Protein AF-A0A5C8SR69-F1 (afdb_monomer_lite)

Secondary structure (DSSP, 8-state):
-HHHHHHHHHHHHHHHHHHHS-SSSPEEHHHHHHHHHHHHHHHHHHTT---SHHHHHHHHHHHHHHH--EEEEETTEEEE--GGG-S---

Foldseek 3Di:
DLVVLVVVLLVVLVVVLLVPFAQPWWDALVVSLVVSVVVSVVVCVVSVHDSDSVVSLVSVVVCCVPQVQWDDPDPRTIHGDDVVNDDDRD

pLDDT: mean 78.45, std 9.75, range [44.09, 90.62]

Radius of gyration: 12.97 Å; chains: 1; bounding box: 33×22×34 Å

Sequence (90 aa):
MRTVKARGFWRRVIQDMREILPEQEALHVSDITLRIGADLVQEAGEHVQVWIVETVRGAIDERMYRNRYFVTEGGDRYRKRRAEDGGVAG

Structure (mmCIF, N/CA/C/O backbone):
data_AF-A0A5C8SR69-F1
#
_entry.id   AF-A0A5C8SR69-F1
#
loop_
_atom_site.group_PDB
_atom_site.id
_atom_site.type_symbol
_atom_site.label_atom_id
_atom_site.label_alt_id
_atom_site.label_comp_id
_atom_site.label_asym_id
_atom_site.label_entity_id
_atom_site.label_seq_id
_atom_site.pdbx_PDB_ins_code
_atom_site.Cartn_x
_atom_site.Cartn_y
_atom_site.Cartn_z
_atom_site.occupancy
_atom_site.B_iso_or_equiv
_atom_site.auth_seq_id
_atom_site.auth_comp_id
_atom_site.auth_asym_id
_atom_site.auth_atom_id
_atom_site.pdbx_PDB_model_num
ATOM 1 N N . MET A 1 1 ? -19.051 -13.324 9.448 1.00 57.31 1 MET A N 1
ATOM 2 C CA . MET A 1 1 ? -19.244 -12.080 8.656 1.00 57.31 1 MET A CA 1
ATOM 3 C C . MET A 1 1 ? -18.068 -11.090 8.689 1.00 57.31 1 MET A C 1
ATOM 5 O O . MET A 1 1 ? -17.942 -10.332 7.737 1.00 57.31 1 MET A O 1
ATOM 9 N N . ARG A 1 2 ? -17.179 -11.082 9.700 1.00 55.34 2 ARG A N 1
ATOM 10 C CA . ARG A 1 2 ? -16.029 -10.144 9.755 1.00 55.34 2 ARG A CA 1
ATOM 11 C C . ARG A 1 2 ? -15.013 -10.311 8.610 1.00 55.34 2 ARG A C 1
ATOM 13 O O . ARG A 1 2 ? -14.552 -9.320 8.062 1.00 55.34 2 ARG A O 1
ATOM 20 N N . THR A 1 3 ? -14.756 -11.541 8.169 1.00 57.09 3 THR A N 1
ATOM 21 C CA . THR A 1 3 ? -13.797 -11.853 7.090 1.00 57.09 3 THR A CA 1
ATOM 22 C C . THR A 1 3 ? -14.175 -11.240 5.735 1.00 57.09 3 THR A C 1
ATOM 24 O O . THR A 1 3 ? -13.307 -10.848 4.963 1.00 57.09 3 THR A O 1
ATOM 27 N N . VAL A 1 4 ? -15.477 -11.114 5.445 1.00 60.03 4 VAL A N 1
ATOM 28 C CA . VAL A 1 4 ? -15.969 -10.503 4.196 1.00 60.03 4 VAL A CA 1
ATOM 29 C C . VAL A 1 4 ? -15.755 -8.988 4.210 1.00 60.03 4 VAL A C 1
ATOM 31 O O . VAL A 1 4 ? -15.358 -8.428 3.192 1.00 60.03 4 VAL A O 1
ATOM 34 N N . LYS A 1 5 ? -15.940 -8.342 5.372 1.00 62.78 5 LYS A N 1
ATOM 35 C CA . LYS A 1 5 ? -15.677 -6.906 5.553 1.00 62.78 5 LYS A CA 1
ATOM 36 C C . LYS A 1 5 ? -14.191 -6.582 5.372 1.00 62.78 5 LYS A C 1
ATOM 38 O O . LYS A 1 5 ? -13.864 -5.711 4.579 1.00 62.78 5 LYS A O 1
ATOM 43 N N . ALA A 1 6 ? -13.304 -7.371 5.986 1.00 70.56 6 ALA A N 1
ATOM 44 C CA . ALA A 1 6 ? -11.857 -7.230 5.806 1.00 70.56 6 ALA A CA 1
ATOM 45 C C . ALA A 1 6 ? -11.425 -7.399 4.336 1.00 70.56 6 ALA A C 1
ATOM 47 O O . ALA A 1 6 ? -10.605 -6.638 3.833 1.00 70.56 6 ALA A O 1
ATOM 48 N N . ARG A 1 7 ? -12.017 -8.354 3.603 1.00 76.81 7 ARG A N 1
ATOM 49 C CA . ARG A 1 7 ? -11.738 -8.531 2.167 1.00 76.81 7 ARG A CA 1
ATOM 50 C C . ARG A 1 7 ? -12.187 -7.331 1.325 1.00 76.81 7 ARG A C 1
ATOM 52 O O . ARG A 1 7 ? -11.511 -7.001 0.353 1.00 76.81 7 ARG A O 1
ATOM 59 N N . GLY A 1 8 ? -13.330 -6.729 1.658 1.00 80.88 8 GLY A N 1
ATOM 60 C CA . GLY A 1 8 ? -13.832 -5.518 1.003 1.00 80.88 8 GLY A CA 1
ATOM 61 C C . GLY A 1 8 ? -12.908 -4.325 1.236 1.00 80.88 8 GLY A C 1
ATOM 62 O O . GLY A 1 8 ? -12.477 -3.704 0.269 1.00 80.88 8 GLY A O 1
ATOM 63 N N . PHE A 1 9 ? -12.527 -4.106 2.495 1.00 82.62 9 PHE A N 1
ATOM 64 C CA . PHE A 1 9 ? -11.557 -3.093 2.904 1.00 82.62 9 PHE A CA 1
ATOM 65 C C . PHE A 1 9 ? -10.248 -3.207 2.115 1.00 82.62 9 PHE A C 1
ATOM 67 O O . PHE A 1 9 ? -9.899 -2.312 1.353 1.00 82.62 9 PHE A O 1
ATOM 74 N N .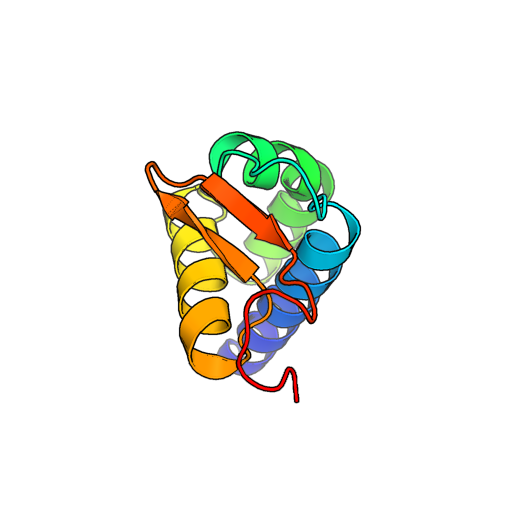 TRP A 1 10 ? -9.576 -4.362 2.171 1.00 82.31 10 TRP A N 1
ATOM 75 C CA . TRP A 1 10 ? -8.301 -4.553 1.471 1.00 82.31 10 TRP A CA 1
ATOM 76 C C . TRP A 1 10 ? -8.420 -4.451 -0.053 1.00 82.31 10 TRP A C 1
ATOM 78 O O . TRP A 1 10 ? -7.454 -4.105 -0.722 1.00 82.31 10 TRP A O 1
ATOM 88 N N . ARG A 1 11 ? -9.591 -4.732 -0.639 1.00 83.19 11 ARG A N 1
ATOM 89 C CA . ARG A 1 11 ? -9.806 -4.488 -2.071 1.00 83.19 11 ARG A CA 1
ATOM 90 C C . ARG A 1 11 ? -9.788 -2.992 -2.388 1.00 83.19 11 ARG A C 1
ATOM 92 O O . ARG A 1 11 ? -9.175 -2.630 -3.387 1.00 83.19 11 ARG A O 1
ATOM 99 N N . ARG A 1 12 ? -10.437 -2.169 -1.561 1.00 82.81 12 ARG A N 1
ATOM 100 C CA . ARG A 1 12 ? -10.455 -0.710 -1.709 1.00 82.81 12 ARG A CA 1
ATOM 101 C C . ARG A 1 12 ? -9.063 -0.120 -1.512 1.00 82.81 12 ARG A C 1
ATOM 103 O O . ARG A 1 12 ? -8.582 0.554 -2.406 1.00 82.81 12 ARG A O 1
ATOM 110 N N . VAL A 1 13 ? -8.365 -0.518 -0.444 1.00 82.81 13 VAL A N 1
ATOM 111 C CA . VAL A 1 13 ? -6.965 -0.123 -0.193 1.00 82.81 13 VAL A CA 1
ATOM 112 C C . VAL A 1 13 ? -6.103 -0.349 -1.439 1.00 82.81 13 VAL A C 1
ATOM 114 O O . VAL A 1 13 ? -5.370 0.531 -1.869 1.00 82.81 13 VAL A O 1
ATOM 117 N N . ILE A 1 14 ? -6.227 -1.515 -2.079 1.00 84.06 14 ILE A N 1
ATOM 118 C CA . ILE A 1 14 ? -5.463 -1.840 -3.291 1.00 84.06 14 ILE A CA 1
ATOM 119 C C . ILE A 1 14 ? -5.869 -0.984 -4.499 1.00 84.06 14 ILE A C 1
ATOM 121 O O . ILE A 1 14 ? -5.025 -0.725 -5.356 1.00 84.06 14 ILE A O 1
ATOM 125 N N . GLN A 1 1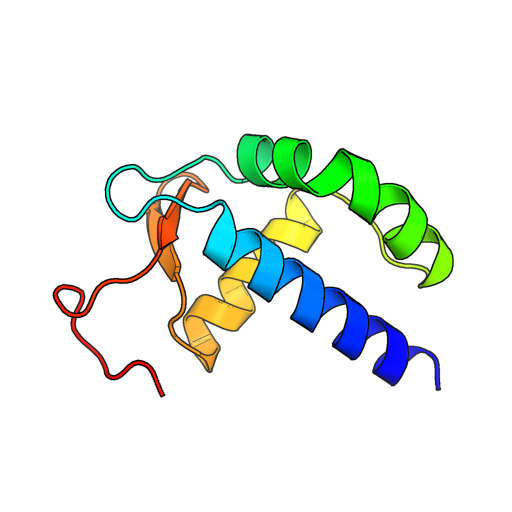5 ? -7.131 -0.563 -4.603 1.00 84.38 15 GLN A N 1
ATOM 126 C CA . GLN A 1 15 ? -7.567 0.373 -5.641 1.00 84.38 15 GLN A CA 1
ATOM 127 C C . GLN A 1 15 ? -6.947 1.753 -5.419 1.00 84.38 15 GLN A C 1
ATOM 129 O O . GLN A 1 15 ? -6.258 2.226 -6.318 1.00 84.38 15 GLN A O 1
ATOM 134 N N . ASP A 1 16 ? -7.074 2.309 -4.215 1.00 84.19 16 ASP A N 1
ATOM 135 C CA . ASP A 1 16 ? -6.511 3.616 -3.851 1.00 84.19 16 ASP A CA 1
ATOM 136 C C . ASP A 1 16 ? -4.989 3.630 -4.086 1.00 84.19 16 ASP A C 1
ATOM 138 O O . ASP A 1 16 ? -4.416 4.551 -4.668 1.00 84.19 16 ASP A O 1
ATOM 142 N N . MET A 1 17 ? -4.318 2.529 -3.741 1.00 83.94 17 MET A N 1
ATOM 143 C CA . MET A 1 17 ? -2.900 2.334 -4.029 1.00 83.94 17 MET A CA 1
ATOM 144 C C . MET A 1 17 ? -2.561 2.346 -5.521 1.00 83.94 17 MET A C 1
ATOM 146 O O . MET A 1 17 ? -1.515 2.870 -5.893 1.00 83.94 17 MET A O 1
ATOM 150 N N . ARG A 1 18 ? -3.402 1.776 -6.395 1.00 83.25 18 ARG A N 1
ATOM 151 C CA . ARG A 1 18 ? -3.184 1.841 -7.855 1.00 83.25 18 ARG A CA 1
ATOM 152 C C . ARG A 1 18 ? -3.350 3.256 -8.400 1.00 83.25 18 ARG A C 1
ATOM 154 O O . ARG A 1 18 ? -2.765 3.539 -9.443 1.00 83.25 18 ARG A O 1
ATOM 161 N N . GLU A 1 19 ? 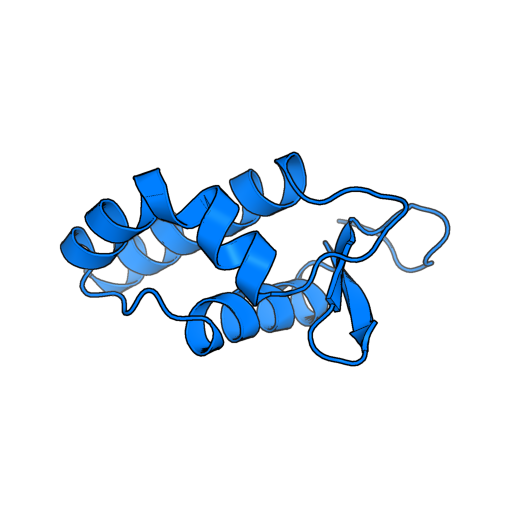-4.139 4.097 -7.741 1.00 85.12 19 GLU A N 1
ATOM 162 C CA . GLU A 1 19 ? -4.341 5.493 -8.135 1.00 85.12 19 GLU A CA 1
ATOM 163 C C . GLU A 1 19 ? -3.171 6.383 -7.704 1.00 85.12 19 GLU A C 1
ATOM 165 O O . GLU A 1 19 ? -2.770 7.265 -8.460 1.00 85.12 19 GLU A O 1
ATOM 170 N N . ILE A 1 20 ? -2.578 6.124 -6.533 1.00 83.00 20 ILE A N 1
ATOM 171 C CA . ILE A 1 20 ? -1.461 6.933 -6.018 1.00 83.00 20 ILE A CA 1
ATOM 172 C C . ILE A 1 20 ? -0.074 6.445 -6.452 1.00 83.00 20 ILE A C 1
ATOM 174 O O . ILE A 1 20 ? 0.892 7.211 -6.386 1.00 83.00 20 ILE A O 1
ATOM 178 N N . LEU A 1 21 ? 0.059 5.170 -6.839 1.00 84.62 21 LEU A N 1
ATOM 179 C CA . LEU A 1 21 ? 1.345 4.612 -7.234 1.00 84.62 21 LEU A CA 1
ATOM 180 C C . LEU A 1 21 ? 1.716 5.084 -8.642 1.00 84.62 21 LEU A C 1
ATOM 182 O O . LEU A 1 21 ? 1.000 4.785 -9.603 1.00 84.62 21 LEU A O 1
ATOM 186 N N . PRO A 1 22 ? 2.863 5.760 -8.798 1.00 81.31 22 PRO A N 1
ATOM 187 C CA . PRO A 1 22 ? 3.342 6.167 -10.106 1.00 81.31 22 PRO A CA 1
ATOM 188 C C . PRO A 1 22 ? 3.766 4.948 -10.938 1.00 81.31 22 PRO A C 1
ATOM 190 O O . PRO A 1 22 ? 4.102 3.872 -10.433 1.00 81.31 22 PRO A O 1
ATOM 193 N N . GLU A 1 23 ? 3.771 5.135 -12.254 1.00 83.50 23 GLU A N 1
ATOM 194 C CA . GLU A 1 23 ? 4.204 4.111 -13.209 1.00 83.50 23 GLU A CA 1
ATOM 195 C C . GLU A 1 23 ? 5.726 4.099 -13.398 1.00 83.50 23 GLU A C 1
ATOM 197 O O . GLU A 1 23 ? 6.268 3.076 -13.810 1.00 83.50 23 GLU A O 1
ATOM 202 N N . GLN A 1 24 ? 6.415 5.221 -13.145 1.00 80.19 24 GLN A N 1
ATOM 203 C CA . GLN A 1 24 ? 7.857 5.417 -13.386 1.00 80.19 24 GLN A CA 1
ATOM 204 C C . GLN A 1 24 ? 8.746 5.169 -12.173 1.00 80.19 24 GLN A C 1
ATOM 206 O O . GLN A 1 24 ? 9.756 4.495 -12.319 1.00 80.19 24 GLN A O 1
ATOM 211 N N . GLU A 1 25 ? 8.384 5.674 -10.998 1.00 85.19 25 GLU A N 1
ATOM 212 C CA . GLU A 1 25 ? 9.274 5.658 -9.836 1.00 85.19 25 GLU A CA 1
ATOM 213 C C . GLU A 1 25 ? 8.704 4.787 -8.719 1.00 85.19 25 GLU A C 1
ATOM 215 O O . GLU A 1 25 ? 7.630 5.068 -8.203 1.00 85.19 25 GLU A O 1
ATOM 220 N N . ALA A 1 26 ? 9.404 3.734 -8.298 1.00 88.06 26 ALA A N 1
ATOM 221 C CA . ALA A 1 26 ? 8.908 2.931 -7.188 1.00 88.06 26 ALA A CA 1
ATOM 222 C C . ALA A 1 26 ? 8.902 3.728 -5.874 1.00 88.06 26 ALA A C 1
ATOM 224 O O . ALA A 1 26 ? 9.928 4.279 -5.468 1.00 88.06 26 ALA A O 1
ATOM 225 N N . LEU A 1 27 ? 7.755 3.752 -5.193 1.00 89.00 27 LEU A N 1
ATOM 226 C CA . LEU A 1 27 ? 7.591 4.353 -3.870 1.00 89.00 27 LEU A CA 1
ATOM 227 C C . LEU A 1 27 ? 7.862 3.323 -2.783 1.00 89.00 27 LEU A C 1
ATOM 229 O O . LEU A 1 27 ? 7.502 2.153 -2.922 1.00 89.00 27 LEU A O 1
ATOM 233 N N . HIS A 1 28 ? 8.467 3.763 -1.682 1.00 90.62 28 HIS A N 1
ATOM 234 C CA . HIS A 1 28 ? 8.677 2.898 -0.532 1.00 90.62 28 HIS A CA 1
ATOM 235 C C . HIS A 1 28 ? 7.343 2.609 0.168 1.00 90.62 28 HIS A C 1
ATOM 237 O O . HIS A 1 28 ? 6.486 3.487 0.288 1.00 90.62 28 HIS A O 1
ATOM 243 N N . VAL A 1 29 ? 7.164 1.390 0.678 1.00 87.44 29 VAL A N 1
ATOM 244 C CA . VAL A 1 29 ? 5.937 0.971 1.375 1.00 87.44 29 VAL A CA 1
ATOM 245 C C . VAL A 1 29 ? 5.559 1.881 2.542 1.00 87.44 29 VAL A C 1
ATOM 247 O O . VAL A 1 29 ? 4.375 2.109 2.780 1.00 87.44 29 VAL A O 1
ATOM 250 N N . SER A 1 30 ? 6.541 2.462 3.232 1.00 86.81 30 SER A N 1
ATOM 251 C CA . SER A 1 30 ? 6.291 3.447 4.290 1.00 86.81 30 SER A CA 1
ATOM 252 C C . SER A 1 30 ? 5.617 4.706 3.744 1.00 86.81 30 SER A C 1
ATOM 254 O O . SER A 1 30 ? 4.640 5.166 4.326 1.00 86.81 30 SER A O 1
ATOM 256 N N . ASP A 1 31 ? 6.069 5.217 2.597 1.00 87.69 31 ASP A N 1
ATOM 257 C CA . ASP A 1 31 ? 5.490 6.409 1.966 1.00 87.69 31 ASP A CA 1
ATOM 258 C C . ASP A 1 31 ? 4.080 6.128 1.446 1.00 87.69 31 ASP A C 1
ATOM 260 O O . ASP A 1 31 ? 3.177 6.949 1.600 1.00 87.69 31 ASP A O 1
ATOM 264 N N . ILE A 1 32 ? 3.873 4.937 0.877 1.00 85.06 32 ILE A N 1
ATOM 265 C CA . ILE A 1 32 ? 2.556 4.452 0.452 1.00 85.06 32 ILE A CA 1
ATOM 266 C C . ILE A 1 32 ? 1.609 4.403 1.657 1.00 85.06 32 ILE A C 1
ATOM 268 O O . ILE A 1 32 ? 0.522 4.972 1.605 1.00 85.06 32 ILE A O 1
ATOM 272 N N . THR A 1 33 ? 2.045 3.768 2.751 1.00 85.06 33 THR A N 1
ATOM 273 C CA . THR A 1 33 ? 1.271 3.601 3.992 1.00 85.06 33 THR A CA 1
ATOM 274 C C . THR A 1 33 ? 0.887 4.948 4.599 1.00 85.06 33 THR A C 1
ATOM 276 O O . THR A 1 33 ? -0.236 5.099 5.075 1.00 85.06 33 THR A O 1
ATOM 279 N N . LEU A 1 34 ? 1.791 5.930 4.565 1.00 85.00 34 LEU A N 1
ATOM 280 C CA . LEU A 1 34 ? 1.530 7.285 5.052 1.00 85.00 34 LEU A CA 1
ATOM 281 C C . LEU A 1 34 ? 0.547 8.041 4.151 1.00 85.00 34 LEU A C 1
ATOM 283 O O . LEU A 1 34 ? -0.381 8.664 4.661 1.00 85.00 34 LEU A O 1
ATOM 287 N N . ARG A 1 35 ? 0.718 7.966 2.824 1.00 83.69 35 ARG A N 1
ATOM 288 C CA . ARG A 1 35 ? -0.123 8.691 1.855 1.00 83.69 35 ARG A CA 1
ATOM 289 C C . ARG A 1 35 ? -1.581 8.256 1.876 1.00 83.69 35 ARG A C 1
ATOM 291 O O . ARG A 1 35 ? -2.454 9.103 1.756 1.00 83.69 35 ARG A O 1
ATOM 298 N N . ILE A 1 36 ? -1.835 6.959 2.021 1.00 78.38 36 ILE A N 1
ATOM 299 C CA . ILE A 1 36 ? -3.202 6.414 2.043 1.00 78.38 36 ILE A CA 1
ATOM 300 C C . ILE A 1 36 ? -3.749 6.293 3.478 1.00 78.38 36 ILE A C 1
ATOM 302 O O . ILE A 1 36 ? -4.951 6.172 3.691 1.00 78.38 36 ILE A O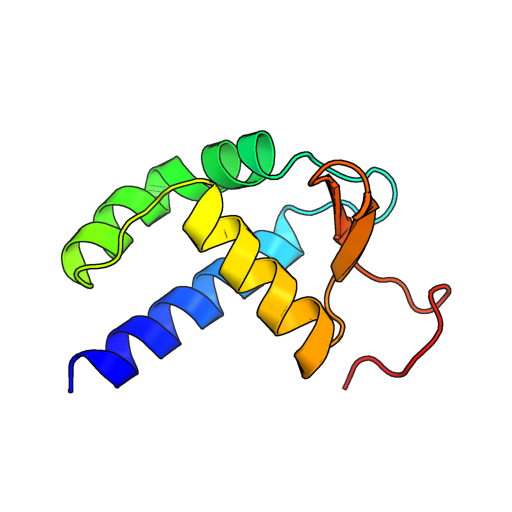 1
ATOM 306 N N . GLY A 1 37 ? -2.869 6.312 4.485 1.00 72.94 37 GLY A N 1
ATOM 307 C CA . GLY A 1 37 ? -3.210 5.989 5.869 1.00 72.94 37 GLY A CA 1
ATOM 308 C C . GLY A 1 37 ? -4.056 7.033 6.592 1.00 72.94 37 GLY A C 1
ATOM 309 O O . GLY A 1 37 ? -4.729 6.669 7.551 1.00 72.94 37 GLY A O 1
ATOM 310 N N . ALA A 1 38 ? -4.065 8.295 6.151 1.00 69.69 38 ALA A N 1
ATOM 311 C CA . ALA A 1 38 ? -4.838 9.341 6.825 1.00 69.69 38 ALA A CA 1
ATOM 312 C C . ALA A 1 38 ? -6.338 8.995 6.899 1.00 69.69 38 ALA A C 1
ATOM 314 O O . ALA A 1 38 ? -6.933 9.103 7.969 1.00 69.69 38 ALA A O 1
ATOM 315 N N . ASP A 1 39 ? -6.908 8.489 5.803 1.00 65.88 39 ASP A N 1
ATOM 316 C CA . ASP A 1 39 ? -8.317 8.083 5.739 1.00 65.88 39 ASP A CA 1
ATOM 317 C C . ASP A 1 39 ? -8.527 6.605 6.123 1.00 65.88 39 ASP A C 1
ATOM 319 O O . ASP A 1 39 ? -9.571 6.226 6.654 1.00 65.88 39 ASP A O 1
ATOM 323 N N . LEU A 1 40 ? -7.521 5.749 5.908 1.00 72.62 40 LEU A N 1
ATOM 324 C CA . LEU A 1 40 ? -7.671 4.295 6.043 1.00 72.62 40 LEU A CA 1
ATOM 325 C C . LEU A 1 40 ? -7.354 3.743 7.441 1.00 72.62 40 LEU A C 1
ATOM 327 O O . LEU A 1 40 ? -7.805 2.644 7.763 1.00 72.62 40 LEU A O 1
ATOM 331 N N . VAL A 1 41 ? -6.632 4.476 8.299 1.00 76.31 41 VAL A N 1
ATOM 332 C CA . VAL A 1 41 ? -6.343 4.045 9.686 1.00 76.31 41 VAL A CA 1
ATOM 333 C C . VAL A 1 41 ? -7.629 3.897 10.504 1.00 76.31 41 VAL A C 1
ATOM 335 O O . VAL A 1 41 ? -7.769 2.941 11.271 1.00 76.31 41 VAL A O 1
ATOM 338 N N . GLN A 1 42 ? -8.585 4.812 10.327 1.00 71.44 42 GLN A N 1
ATOM 339 C CA . GLN A 1 42 ? -9.858 4.770 11.044 1.00 71.44 42 GLN A CA 1
ATOM 340 C C . GLN A 1 42 ? -10.729 3.600 10.559 1.00 71.44 42 GLN A C 1
ATOM 342 O O . GLN A 1 42 ? -11.191 2.801 11.375 1.00 71.44 42 GLN A O 1
ATOM 347 N N . GLU A 1 43 ? -10.861 3.431 9.239 1.00 72.25 43 GLU A N 1
ATOM 348 C CA . GLU A 1 43 ? -11.605 2.324 8.614 1.00 72.25 43 GLU A CA 1
ATOM 349 C C . GLU A 1 43 ? -10.974 0.950 8.942 1.00 72.25 43 GLU A C 1
ATOM 351 O O . GLU A 1 43 ? -11.677 -0.031 9.206 1.00 72.25 43 GLU A O 1
ATOM 356 N N . ALA A 1 44 ? -9.639 0.869 9.032 1.00 75.00 44 ALA A N 1
ATOM 357 C CA . ALA A 1 44 ? -8.939 -0.333 9.489 1.00 75.00 44 ALA A CA 1
ATOM 358 C C . ALA A 1 44 ? -9.347 -0.719 10.920 1.00 75.00 44 ALA A C 1
ATOM 360 O O . ALA A 1 44 ? -9.632 -1.893 11.185 1.00 75.00 44 ALA A O 1
ATOM 361 N N . GLY A 1 45 ? -9.444 0.262 11.824 1.00 72.06 45 GLY A N 1
ATOM 362 C CA . GLY A 1 45 ? -9.916 0.065 13.196 1.00 72.06 45 GLY A CA 1
ATOM 363 C C . GLY A 1 45 ? -11.346 -0.484 13.261 1.00 72.06 45 GLY A C 1
ATOM 364 O O . GLY A 1 45 ? -11.608 -1.447 13.987 1.00 72.06 45 GLY A O 1
ATOM 365 N N . GLU A 1 46 ? -12.255 0.042 12.436 1.00 78.62 46 GLU A N 1
ATOM 366 C CA . GLU A 1 46 ? -13.646 -0.435 12.331 1.00 78.62 46 GLU A CA 1
ATOM 367 C C . GLU A 1 46 ? -13.749 -1.891 11.846 1.00 78.62 46 GLU A C 1
ATOM 369 O O . GLU A 1 46 ? -14.684 -2.630 12.185 1.00 78.62 46 GLU A O 1
ATOM 374 N N . HIS A 1 47 ? -12.764 -2.335 11.067 1.00 71.56 47 HIS A N 1
ATOM 375 C CA . HIS A 1 47 ? -12.667 -3.695 10.548 1.00 71.56 47 HIS A CA 1
ATOM 376 C C . HIS A 1 47 ? -11.762 -4.624 11.369 1.00 71.56 47 HIS A C 1
ATOM 378 O O . HIS A 1 47 ? -11.555 -5.777 10.968 1.00 71.56 47 HIS A O 1
ATOM 384 N N . VAL A 1 48 ? -11.275 -4.176 12.534 1.00 77.50 48 VAL A N 1
ATOM 385 C CA . VAL A 1 48 ? -10.336 -4.923 13.393 1.00 77.50 48 VAL A CA 1
ATOM 386 C C . VAL A 1 48 ? -9.092 -5.356 12.598 1.00 77.50 48 VAL A C 1
ATOM 388 O O . VAL A 1 48 ? -8.610 -6.482 12.717 1.00 77.50 48 VAL A O 1
ATOM 391 N N . GLN A 1 49 ? -8.625 -4.488 11.702 1.00 78.06 49 GLN A N 1
ATOM 392 C CA . GLN A 1 49 ? -7.401 -4.665 10.929 1.00 78.06 49 GLN A CA 1
ATOM 393 C C . GLN A 1 49 ? -6.285 -3.829 11.554 1.00 78.06 49 GLN A C 1
ATOM 395 O O . GLN A 1 49 ? -6.511 -2.715 12.020 1.00 78.06 49 GLN A O 1
ATOM 400 N N . VAL A 1 50 ? -5.065 -4.364 11.542 1.00 78.56 50 VAL A N 1
ATOM 401 C CA . VAL A 1 50 ? -3.879 -3.613 11.959 1.00 78.56 50 VAL A CA 1
ATOM 402 C C . VAL A 1 50 ? -3.367 -2.830 10.754 1.00 78.56 50 VAL A C 1
ATOM 404 O O . VAL A 1 50 ? -3.024 -3.429 9.733 1.00 78.56 50 VAL A O 1
ATOM 407 N N . TRP A 1 51 ? -3.320 -1.502 10.864 1.00 80.81 51 TRP A N 1
ATOM 408 C CA . TRP A 1 51 ? -2.757 -0.623 9.839 1.00 80.81 51 TRP A CA 1
ATOM 409 C C . TRP A 1 51 ? -1.281 -0.334 10.138 1.00 80.81 51 TRP A C 1
ATOM 411 O O . TRP A 1 51 ? -0.957 0.593 10.877 1.00 80.81 51 TRP A O 1
ATOM 421 N N . ILE A 1 52 ? -0.386 -1.163 9.598 1.00 81.88 52 ILE A N 1
ATOM 422 C CA . ILE A 1 52 ? 1.070 -1.024 9.729 1.00 81.88 52 ILE A CA 1
ATOM 423 C C . ILE A 1 52 ? 1.748 -1.371 8.403 1.00 81.88 52 ILE A C 1
ATOM 425 O O . ILE A 1 52 ? 1.163 -2.027 7.543 1.00 8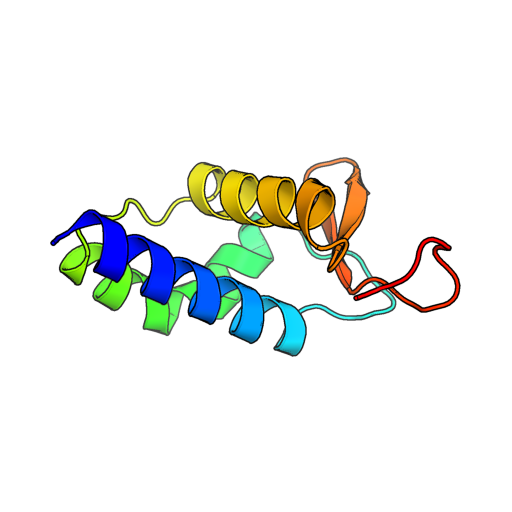1.88 52 ILE A O 1
ATOM 429 N N . VAL A 1 53 ? 3.013 -0.978 8.258 1.00 83.38 53 VAL A N 1
ATOM 430 C CA . VAL A 1 53 ? 3.810 -1.245 7.051 1.00 83.38 53 VAL A CA 1
ATOM 431 C C . VAL A 1 53 ? 3.791 -2.727 6.658 1.00 83.38 53 VAL A C 1
ATOM 433 O O . VAL A 1 53 ? 3.643 -3.042 5.482 1.00 83.38 53 VAL A O 1
ATOM 436 N N . GLU A 1 54 ? 3.877 -3.643 7.623 1.00 84.50 54 GLU A N 1
ATOM 437 C CA . GLU A 1 54 ? 3.896 -5.088 7.358 1.00 84.50 54 GLU A CA 1
ATOM 438 C C . GLU A 1 54 ? 2.584 -5.605 6.751 1.00 84.50 54 GLU A C 1
ATOM 440 O O . GLU A 1 54 ? 2.605 -6.442 5.847 1.00 84.50 54 GLU A O 1
ATOM 445 N N . THR A 1 55 ? 1.432 -5.096 7.200 1.00 84.50 55 THR A N 1
ATOM 446 C CA . THR A 1 55 ? 0.129 -5.524 6.669 1.00 84.50 55 THR A CA 1
ATOM 447 C C . THR A 1 55 ? -0.126 -4.936 5.288 1.00 84.50 55 THR A C 1
ATOM 449 O O . THR A 1 55 ? -0.615 -5.644 4.406 1.00 84.50 55 THR A O 1
ATOM 452 N N . VAL A 1 56 ? 0.282 -3.683 5.066 1.00 83.19 56 VAL A N 1
ATOM 453 C CA . VAL A 1 56 ? 0.242 -3.046 3.743 1.00 83.19 56 VAL A CA 1
ATOM 454 C C . VAL A 1 56 ? 1.154 -3.795 2.770 1.00 83.19 56 VAL A C 1
ATOM 456 O O . VAL A 1 56 ? 0.697 -4.190 1.698 1.00 83.19 56 VAL A O 1
ATOM 459 N N . ARG A 1 57 ? 2.397 -4.094 3.164 1.00 85.88 57 ARG A N 1
ATOM 460 C CA . ARG A 1 57 ? 3.334 -4.916 2.386 1.00 85.88 57 ARG A CA 1
ATOM 461 C C . ARG A 1 57 ? 2.716 -6.258 1.996 1.00 85.88 57 ARG A C 1
ATOM 463 O O . ARG A 1 57 ? 2.688 -6.599 0.817 1.00 85.88 57 ARG A O 1
ATOM 470 N N . GLY A 1 58 ? 2.165 -6.991 2.965 1.00 83.75 58 GLY A N 1
ATOM 471 C CA . GLY A 1 58 ? 1.531 -8.286 2.710 1.00 83.75 58 GLY A CA 1
ATOM 472 C C . GLY A 1 58 ? 0.368 -8.201 1.714 1.00 83.75 58 GLY A C 1
ATOM 473 O O . GLY A 1 58 ? 0.223 -9.074 0.854 1.00 83.75 58 GLY A O 1
ATOM 474 N N . ALA A 1 59 ? -0.432 -7.132 1.772 1.00 80.69 59 ALA A N 1
ATOM 475 C CA . ALA A 1 59 ? -1.518 -6.903 0.823 1.00 80.69 59 ALA A CA 1
ATOM 476 C C . ALA A 1 59 ? -1.007 -6.615 -0.601 1.00 80.69 59 ALA A C 1
ATOM 478 O O . ALA A 1 59 ? -1.581 -7.124 -1.572 1.00 80.69 59 ALA A O 1
ATOM 479 N N . ILE A 1 60 ? 0.074 -5.839 -0.735 1.00 80.06 60 ILE A N 1
ATOM 480 C CA . ILE A 1 60 ? 0.729 -5.578 -2.026 1.00 80.06 60 ILE A CA 1
ATOM 481 C C . ILE A 1 60 ? 1.291 -6.873 -2.602 1.00 80.06 60 ILE A C 1
ATOM 483 O O . ILE A 1 60 ? 1.006 -7.205 -3.756 1.00 80.06 60 ILE A O 1
ATOM 487 N N . ASP A 1 61 ? 2.046 -7.614 -1.794 1.00 82.38 61 ASP A N 1
ATOM 488 C CA . ASP A 1 61 ? 2.708 -8.847 -2.202 1.00 82.38 61 ASP A CA 1
ATOM 489 C C . ASP A 1 61 ? 1.668 -9.879 -2.672 1.00 82.38 61 ASP A C 1
ATOM 491 O O . ASP A 1 61 ? 1.789 -10.404 -3.782 1.00 82.38 61 ASP A O 1
ATOM 495 N N . GLU A 1 62 ? 0.567 -10.089 -1.930 1.00 79.19 62 GLU A N 1
ATOM 496 C CA . GLU A 1 62 ? -0.526 -10.980 -2.361 1.00 79.19 62 GLU A CA 1
ATOM 497 C C . GLU A 1 62 ? -1.057 -10.596 -3.756 1.00 79.19 62 GLU A C 1
ATOM 499 O O . GLU A 1 62 ? -1.329 -11.461 -4.599 1.00 79.19 62 GLU A O 1
ATOM 504 N N . ARG A 1 63 ? -1.193 -9.294 -4.028 1.00 73.62 63 ARG A N 1
ATOM 505 C CA . ARG A 1 63 ? -1.728 -8.784 -5.298 1.00 73.62 63 ARG A CA 1
ATOM 506 C C . ARG A 1 63 ? -0.717 -8.796 -6.430 1.00 73.62 63 ARG A C 1
ATOM 508 O O . ARG A 1 63 ? -1.144 -8.985 -7.570 1.00 73.62 63 ARG A O 1
ATOM 515 N N . MET A 1 64 ? 0.579 -8.675 -6.151 1.00 72.12 64 MET A N 1
ATOM 516 C CA . MET A 1 64 ? 1.622 -8.959 -7.139 1.00 72.12 64 MET A CA 1
ATOM 517 C C . MET A 1 64 ? 1.511 -10.402 -7.637 1.00 72.12 64 MET A C 1
ATOM 519 O O . MET A 1 64 ? 1.502 -10.623 -8.850 1.00 72.12 64 MET A O 1
ATOM 523 N N . TYR A 1 65 ? 1.324 -11.366 -6.728 1.00 71.25 65 TYR A N 1
ATOM 524 C CA . TYR A 1 65 ? 1.198 -12.781 -7.088 1.00 71.25 65 TYR A CA 1
ATOM 525 C C . TYR A 1 65 ? -0.128 -13.117 -7.781 1.00 71.25 65 TYR A C 1
ATOM 527 O O . TYR A 1 65 ? -0.128 -13.818 -8.793 1.00 71.25 65 TYR A O 1
ATOM 535 N N . ARG A 1 66 ? -1.263 -12.631 -7.260 1.00 75.00 66 ARG A N 1
ATOM 536 C CA . ARG A 1 66 ? -2.595 -13.027 -7.757 1.00 75.00 66 ARG A CA 1
ATOM 537 C C . ARG A 1 66 ? -3.080 -12.248 -8.971 1.00 75.00 66 ARG A C 1
ATOM 539 O O . ARG A 1 66 ? -3.737 -12.822 -9.830 1.00 75.00 66 ARG A O 1
ATOM 546 N N . ASN A 1 67 ? -2.824 -10.945 -9.005 1.00 74.56 67 ASN A N 1
ATOM 547 C CA . ASN A 1 67 ? -3.443 -10.025 -9.962 1.00 74.56 67 ASN A CA 1
ATOM 548 C C . ASN A 1 67 ? -2.423 -9.216 -10.759 1.00 74.56 67 ASN A C 1
ATOM 550 O O . ASN A 1 67 ? -2.809 -8.503 -11.681 1.00 74.56 67 ASN A O 1
ATOM 554 N N . ARG A 1 68 ? -1.131 -9.324 -10.420 1.00 80.00 68 ARG A N 1
ATOM 555 C CA . ARG A 1 68 ? -0.049 -8.680 -11.160 1.00 80.00 68 ARG A CA 1
ATOM 556 C C . ARG A 1 68 ? -0.234 -7.160 -11.274 1.00 80.00 68 ARG A C 1
ATOM 558 O O . ARG A 1 68 ? 0.151 -6.577 -12.273 1.00 80.00 68 ARG A O 1
ATOM 565 N N . TYR A 1 69 ? -0.806 -6.492 -10.269 1.00 80.56 69 TYR A N 1
ATOM 566 C CA . TYR A 1 69 ? -1.053 -5.039 -10.339 1.00 80.56 69 TYR A CA 1
ATOM 567 C C . TYR A 1 69 ? 0.191 -4.173 -10.133 1.00 80.56 69 TYR A C 1
ATOM 569 O O . TYR A 1 69 ? 0.243 -3.047 -10.630 1.00 80.56 69 TYR A O 1
ATOM 577 N N . PHE A 1 70 ? 1.181 -4.695 -9.416 1.00 84.50 70 PHE A N 1
ATOM 578 C CA . PHE A 1 70 ? 2.367 -3.952 -9.011 1.00 84.50 70 PHE A CA 1
ATOM 579 C C . PHE A 1 70 ? 3.633 -4.696 -9.414 1.00 84.50 70 PHE A C 1
ATOM 581 O O . PHE A 1 70 ? 3.612 -5.909 -9.649 1.00 84.50 70 PHE A O 1
ATOM 588 N N . VAL A 1 71 ? 4.722 -3.943 -9.486 1.00 85.81 71 VAL A N 1
ATOM 589 C CA . VAL A 1 71 ? 6.083 -4.447 -9.652 1.00 85.81 71 VAL A CA 1
ATOM 590 C C . VAL A 1 71 ? 6.890 -3.985 -8.447 1.00 85.81 71 VAL A C 1
ATOM 592 O O . VAL A 1 71 ? 6.742 -2.843 -8.006 1.00 85.81 71 VAL A O 1
ATOM 595 N N . THR A 1 72 ? 7.726 -4.876 -7.917 1.00 86.75 72 THR A N 1
ATOM 596 C CA . THR A 1 72 ? 8.725 -4.525 -6.907 1.00 86.75 72 THR A CA 1
ATOM 597 C C . THR A 1 72 ? 10.073 -4.280 -7.574 1.00 86.75 72 THR A C 1
ATOM 599 O O . THR A 1 72 ? 10.481 -5.042 -8.448 1.00 86.75 72 THR A O 1
ATOM 602 N N . GLU A 1 73 ? 10.765 -3.225 -7.150 1.00 85.88 73 GLU A N 1
ATOM 603 C CA . GLU A 1 73 ? 12.150 -2.933 -7.558 1.00 85.88 73 GLU A CA 1
ATOM 604 C C . GLU A 1 73 ? 13.163 -3.348 -6.473 1.00 85.88 73 GLU A C 1
ATOM 606 O O . GLU A 1 73 ? 14.346 -3.027 -6.554 1.00 85.88 73 GLU A O 1
ATOM 611 N N . GLY A 1 74 ? 12.707 -4.093 -5.458 1.00 83.00 74 GLY A N 1
ATOM 612 C CA . GLY A 1 74 ? 13.487 -4.434 -4.271 1.00 83.00 74 GLY A CA 1
ATOM 613 C C . GLY A 1 74 ? 13.411 -3.365 -3.176 1.00 83.00 74 GLY A C 1
ATOM 614 O O . GLY A 1 74 ? 12.895 -2.267 -3.380 1.00 83.00 74 GLY A O 1
ATOM 615 N N . GLY A 1 75 ? 13.884 -3.716 -1.975 1.00 84.94 75 GLY A N 1
ATOM 616 C CA . GLY A 1 75 ? 13.932 -2.801 -0.826 1.00 84.94 75 GLY A CA 1
ATOM 617 C C . GLY A 1 75 ? 12.569 -2.236 -0.415 1.00 84.94 75 GLY A C 1
ATOM 618 O O . GLY A 1 75 ? 12.480 -1.055 -0.104 1.00 84.94 75 GLY A O 1
ATOM 619 N N . ASP A 1 76 ? 11.510 -3.048 -0.489 1.00 88.81 76 ASP A N 1
ATOM 620 C CA . ASP A 1 76 ? 10.125 -2.659 -0.180 1.00 88.81 76 ASP A CA 1
ATOM 621 C C . ASP A 1 76 ? 9.612 -1.452 -0.989 1.00 88.81 76 ASP A C 1
ATOM 623 O O . ASP A 1 76 ? 8.749 -0.687 -0.544 1.00 88.81 76 ASP A O 1
ATOM 627 N N . ARG A 1 77 ? 10.141 -1.290 -2.209 1.00 88.62 77 ARG A N 1
ATOM 628 C CA . ARG A 1 77 ? 9.694 -0.290 -3.178 1.00 88.62 77 ARG A CA 1
ATOM 629 C C . ARG A 1 77 ? 8.776 -0.909 -4.218 1.00 88.62 77 ARG A C 1
ATOM 631 O O . ARG A 1 77 ? 9.075 -1.966 -4.785 1.00 88.62 77 ARG A O 1
ATOM 638 N N . TYR A 1 78 ? 7.685 -0.207 -4.498 1.00 89.19 78 TYR A N 1
ATOM 639 C CA . TYR A 1 78 ? 6.623 -0.654 -5.384 1.00 89.19 78 TYR A CA 1
ATOM 640 C C . TYR A 1 78 ? 6.239 0.433 -6.380 1.00 89.19 78 TYR A C 1
ATOM 642 O O . TYR A 1 78 ? 6.105 1.603 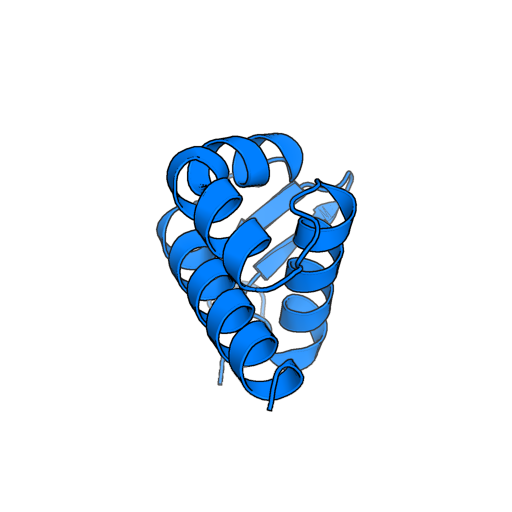-6.023 1.00 89.19 78 TYR A O 1
ATOM 650 N N . ARG A 1 79 ? 5.993 0.030 -7.624 1.00 89.69 79 ARG A N 1
ATOM 651 C CA . ARG A 1 79 ? 5.370 0.870 -8.651 1.00 89.69 79 ARG A CA 1
ATOM 652 C C . ARG A 1 79 ? 4.210 0.148 -9.313 1.00 89.69 79 ARG A C 1
ATOM 654 O O . ARG A 1 79 ? 4.068 -1.077 -9.219 1.00 89.69 79 ARG A O 1
ATOM 661 N N . LYS A 1 80 ? 3.384 0.913 -10.018 1.00 89.12 80 LYS A N 1
ATOM 662 C CA . LYS A 1 80 ? 2.322 0.356 -10.851 1.00 89.12 80 LYS A CA 1
ATOM 663 C C . LYS A 1 80 ? 2.934 -0.430 -12.016 1.00 89.12 80 LYS A C 1
ATOM 665 O O . LYS A 1 80 ? 3.916 0.002 -12.627 1.00 89.12 80 LYS A O 1
ATOM 670 N N . ARG A 1 81 ? 2.359 -1.600 -12.309 1.00 84.25 81 ARG A N 1
ATOM 671 C CA . ARG A 1 81 ? 2.759 -2.409 -13.466 1.00 84.25 81 ARG A CA 1
ATOM 672 C C . ARG A 1 81 ? 2.312 -1.747 -14.765 1.00 84.25 81 ARG A C 1
ATOM 674 O O . ARG A 1 81 ? 1.198 -1.225 -14.846 1.00 84.25 81 ARG A O 1
ATOM 681 N N . ARG A 1 82 ? 3.149 -1.857 -15.791 1.00 84.31 82 ARG A N 1
ATOM 682 C CA . ARG A 1 82 ? 2.878 -1.439 -17.167 1.00 84.31 82 ARG A CA 1
ATOM 683 C C . ARG A 1 82 ? 2.711 -2.632 -18.092 1.00 84.31 82 ARG A C 1
ATOM 685 O O . ARG A 1 82 ? 3.105 -3.750 -17.770 1.00 84.31 82 ARG A O 1
ATOM 692 N N . ALA A 1 83 ? 2.203 -2.368 -19.293 1.00 79.56 83 ALA A N 1
ATOM 693 C CA . ALA A 1 83 ? 2.169 -3.361 -20.366 1.00 79.56 83 ALA A CA 1
ATOM 694 C C . ALA A 1 83 ? 3.571 -3.916 -20.704 1.00 79.56 83 ALA A C 1
ATOM 696 O O . ALA A 1 83 ? 3.708 -5.080 -21.070 1.00 79.56 83 ALA A O 1
ATOM 697 N N . GLU A 1 84 ? 4.605 -3.090 -20.528 1.00 79.62 84 GLU A N 1
ATOM 698 C CA . GLU A 1 84 ? 6.015 -3.374 -20.827 1.00 79.62 84 GLU A CA 1
ATOM 699 C C . GLU A 1 84 ? 6.638 -4.411 -19.878 1.00 79.62 84 GLU A C 1
ATOM 701 O O . GLU A 1 84 ? 7.548 -5.138 -20.262 1.00 79.62 84 GLU A O 1
ATOM 706 N N . ASP A 1 85 ? 6.110 -4.535 -18.656 1.00 76.56 85 ASP A N 1
ATOM 707 C CA . ASP A 1 85 ? 6.619 -5.439 -17.613 1.00 76.56 85 ASP A CA 1
ATOM 708 C C . ASP A 1 85 ? 6.281 -6.930 -17.884 1.00 76.56 85 ASP A C 1
ATOM 710 O O . ASP A 1 85 ? 6.478 -7.800 -17.028 1.00 76.56 85 ASP A O 1
ATOM 714 N N . GLY A 1 86 ? 5.726 -7.240 -19.066 1.00 66.56 86 GLY A N 1
ATOM 715 C CA . GLY A 1 86 ? 5.257 -8.567 -19.478 1.00 66.56 86 GLY A CA 1
ATOM 716 C C . GLY A 1 86 ? 4.071 -9.065 -18.645 1.00 66.56 86 GLY A C 1
ATOM 717 O O . GLY A 1 86 ? 3.686 -8.429 -17.675 1.00 66.56 86 GLY A O 1
ATOM 718 N N . GLY A 1 87 ? 3.483 -10.220 -18.988 1.00 57.81 87 GLY A N 1
ATOM 719 C CA . GLY A 1 87 ? 2.462 -10.917 -18.184 1.00 57.81 87 GLY A CA 1
ATOM 720 C C . GLY A 1 87 ? 1.104 -10.203 -18.074 1.00 57.81 87 GLY A C 1
ATOM 721 O O . GLY A 1 87 ? 0.965 -9.242 -17.332 1.00 57.81 87 GLY A O 1
ATOM 722 N N . VAL A 1 88 ? 0.088 -10.736 -18.760 1.00 48.50 88 VAL A N 1
ATOM 723 C CA . VAL A 1 88 ? -1.269 -10.163 -18.872 1.00 48.50 88 VAL A CA 1
ATOM 724 C C . VAL A 1 88 ? -1.820 -9.671 -17.523 1.00 48.50 88 VAL A C 1
ATOM 726 O O . VAL A 1 88 ? -1.960 -10.454 -16.581 1.00 48.50 88 VAL A O 1
ATOM 729 N N . ALA A 1 89 ? -2.139 -8.376 -17.454 1.00 49.38 89 ALA A N 1
ATOM 730 C CA . ALA A 1 89 ? -3.044 -7.820 -16.456 1.00 49.38 89 ALA A CA 1
ATOM 731 C C . ALA A 1 89 ? -4.466 -8.247 -16.846 1.00 49.38 89 ALA A C 1
ATOM 733 O O . ALA A 1 89 ? -5.007 -7.745 -17.829 1.00 49.38 89 ALA A O 1
ATOM 734 N N . GLY A 1 90 ? -5.007 -9.238 -16.137 1.00 44.09 90 GLY A N 1
ATOM 735 C CA . GLY A 1 90 ? -6.414 -9.636 -16.232 1.00 44.09 90 GLY A CA 1
ATOM 736 C C . GLY A 1 90 ? -7.316 -8.734 -15.404 1.00 44.09 90 GLY A C 1
ATOM 737 O O . GLY A 1 90 ? -6.879 -8.303 -14.307 1.00 44.09 90 GLY A O 1
#